Protein AF-A0A962LNM8-F1 (afdb_monomer_lite)

Foldseek 3Di:
DVVVVPDPPVVVVVVVVVVVVVVVVVVVVVVVVVVVVVVVCCCVPPNNVLLVVCCVVVNNVVSVCCVVVPDDQDDDPRSD

Sequence (80 aa):
AERMAAVPRN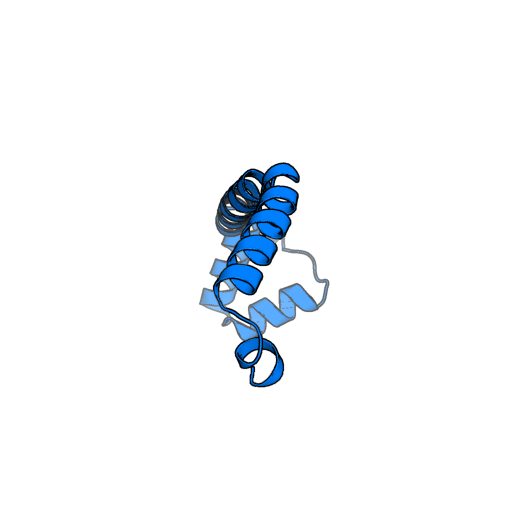QLMMQKLMINQAYENMGMANTQMFATLFDGITRHSPEGVWFREYAQEHGFAAAVEWRDSGRNIPQGRERK

Structure (mmCIF, N/CA/C/O backbone):
data_AF-A0A962LNM8-F1
#
_entry.id   AF-A0A962LNM8-F1
#
loop_
_atom_site.group_PDB
_atom_site.id
_atom_site.type_symbol
_atom_site.label_atom_id
_atom_site.label_alt_id
_atom_site.label_comp_id
_atom_site.label_asym_id
_atom_site.label_entity_id
_atom_site.label_seq_id
_atom_site.pdbx_PDB_ins_code
_atom_site.Cartn_x
_atom_site.Cartn_y
_atom_site.Cartn_z
_atom_site.occupancy
_atom_site.B_iso_or_equiv
_atom_site.auth_seq_id
_atom_site.auth_comp_id
_atom_site.auth_asym_id
_atom_site.auth_atom_id
_atom_site.pdbx_PDB_model_num
ATOM 1 N N . ALA A 1 1 ? -21.246 -1.293 13.411 1.00 86.88 1 ALA A N 1
ATOM 2 C CA . ALA A 1 1 ? -21.197 -0.001 14.130 1.00 86.88 1 ALA A CA 1
ATOM 3 C C . ALA A 1 1 ? -22.157 0.040 15.322 1.00 86.88 1 ALA A C 1
ATOM 5 O O . ALA A 1 1 ? -21.744 0.499 16.378 1.00 86.88 1 ALA A O 1
ATOM 6 N N . GLU A 1 2 ? -23.380 -0.492 15.200 1.00 95.88 2 GLU A N 1
ATOM 7 C CA . GLU A 1 2 ? -24.411 -0.472 16.261 1.00 95.88 2 GLU A CA 1
ATOM 8 C C . GLU A 1 2 ? -23.920 -0.970 17.631 1.00 95.88 2 GLU A C 1
ATOM 10 O O . GLU A 1 2 ? -24.128 -0.309 18.642 1.00 95.88 2 GLU A O 1
ATOM 15 N N . ARG A 1 3 ? -23.151 -2.067 17.661 1.00 96.69 3 ARG A N 1
ATOM 16 C CA . ARG A 1 3 ? -22.541 -2.590 18.899 1.00 96.69 3 ARG A CA 1
ATOM 17 C C . ARG A 1 3 ? -21.587 -1.607 19.588 1.00 96.69 3 ARG A C 1
ATOM 19 O O . ARG A 1 3 ? -21.531 -1.580 20.809 1.00 96.69 3 ARG A O 1
ATOM 26 N N . MET A 1 4 ? -20.822 -0.828 18.822 1.00 95.81 4 MET A N 1
ATOM 27 C CA . MET A 1 4 ? -19.903 0.176 19.375 1.00 95.81 4 MET A CA 1
ATOM 28 C C . MET A 1 4 ? -20.662 1.438 19.796 1.00 95.81 4 MET A C 1
ATOM 30 O O . MET A 1 4 ? -20.301 2.050 20.792 1.00 95.81 4 MET A O 1
ATOM 34 N N . ALA A 1 5 ? -21.731 1.801 19.077 1.00 96.75 5 ALA A N 1
ATOM 35 C CA . ALA A 1 5 ? -22.561 2.968 19.383 1.00 96.75 5 ALA A CA 1
ATOM 36 C C . ALA A 1 5 ? -23.309 2.849 20.725 1.00 96.75 5 ALA A C 1
ATOM 38 O O . ALA A 1 5 ? -23.599 3.864 21.348 1.00 96.75 5 ALA A O 1
ATOM 39 N N . ALA A 1 6 ? -23.575 1.624 21.192 1.00 96.81 6 ALA A N 1
ATOM 40 C CA . ALA A 1 6 ? -24.166 1.367 22.505 1.00 96.81 6 ALA A CA 1
ATOM 41 C C . ALA A 1 6 ? -23.200 1.614 23.688 1.00 96.81 6 ALA A C 1
ATOM 43 O O . ALA A 1 6 ? -23.629 1.620 24.840 1.00 96.81 6 ALA A O 1
ATOM 44 N N . VAL A 1 7 ? -21.899 1.803 23.433 1.00 96.56 7 VAL A N 1
ATOM 45 C CA . VAL A 1 7 ? -20.886 2.027 24.474 1.00 96.56 7 VAL A CA 1
ATOM 46 C C . VAL A 1 7 ? -20.767 3.527 24.785 1.00 96.56 7 VAL A C 1
ATOM 48 O O . VAL A 1 7 ? -20.696 4.338 23.858 1.00 96.56 7 VAL A O 1
ATOM 51 N N . PRO A 1 8 ? -20.668 3.936 26.066 1.00 98.25 8 PRO A N 1
ATOM 52 C CA . PRO A 1 8 ? -20.437 5.333 26.423 1.00 98.25 8 PRO A CA 1
ATOM 53 C C . PRO A 1 8 ? -19.186 5.921 25.749 1.00 98.25 8 PRO A C 1
ATOM 55 O O . PRO A 1 8 ? -18.106 5.326 25.756 1.00 98.25 8 PRO A O 1
ATOM 58 N N . ARG A 1 9 ? -19.311 7.131 25.187 1.00 97.75 9 ARG A N 1
ATOM 59 C CA . ARG A 1 9 ? -18.259 7.769 24.371 1.00 97.75 9 ARG A CA 1
ATOM 60 C C . ARG A 1 9 ? -16.930 7.943 25.110 1.00 97.75 9 ARG A C 1
ATOM 62 O O . ARG A 1 9 ? -15.869 7.788 24.511 1.00 97.75 9 ARG A O 1
ATOM 69 N N . ASN A 1 10 ? -16.978 8.256 26.404 1.00 97.56 10 ASN A N 1
ATOM 70 C CA . ASN A 1 10 ? -15.786 8.367 27.245 1.00 97.56 10 ASN A CA 1
ATOM 71 C C . ASN A 1 10 ? -15.029 7.033 27.342 1.00 97.56 10 ASN A C 1
ATOM 73 O O . ASN A 1 10 ? -13.806 7.033 27.247 1.00 97.56 10 ASN A O 1
ATOM 77 N N . GLN A 1 11 ? -15.736 5.904 27.452 1.00 98.06 11 GLN A N 1
ATOM 78 C CA . GLN A 1 11 ? -15.126 4.571 27.481 1.00 98.06 11 GLN A CA 1
ATOM 79 C C . GLN A 1 11 ? -14.438 4.247 26.154 1.00 98.06 11 GLN A C 1
ATOM 81 O O . GLN A 1 11 ? -13.281 3.835 26.145 1.00 98.06 11 GLN A O 1
ATOM 86 N N . LEU A 1 12 ? -15.103 4.521 25.026 1.00 98.25 12 LEU A N 1
ATOM 87 C CA . LEU A 1 12 ? -14.501 4.350 23.699 1.00 98.25 12 LEU A CA 1
ATOM 88 C C . LEU A 1 12 ? -13.233 5.196 23.530 1.00 98.25 12 LEU A C 1
ATOM 90 O O . LEU A 1 12 ? -12.241 4.717 22.985 1.00 98.25 12 LEU A O 1
ATOM 94 N N . MET A 1 13 ? -13.252 6.440 24.013 1.00 98.50 13 MET A N 1
ATOM 95 C CA . MET A 1 13 ? -12.103 7.338 23.928 1.00 98.50 13 MET A CA 1
ATOM 96 C C . MET A 1 13 ? -10.925 6.845 24.773 1.00 98.50 13 MET A C 1
ATOM 98 O O . MET A 1 13 ? -9.815 6.771 24.257 1.00 98.50 13 MET A O 1
ATOM 102 N N . MET A 1 14 ? -11.161 6.458 26.031 1.00 98.38 14 MET A N 1
ATOM 103 C CA . MET A 1 14 ? -10.107 5.931 26.907 1.00 98.38 14 MET A CA 1
ATOM 104 C C . MET A 1 14 ? -9.466 4.667 26.325 1.00 98.38 14 MET A C 1
ATOM 106 O O . MET A 1 14 ? -8.242 4.569 26.276 1.00 98.38 14 MET A O 1
ATOM 110 N N . GLN A 1 15 ? -10.280 3.736 25.816 1.00 98.25 15 GLN A N 1
ATOM 111 C CA . GLN A 1 15 ? -9.778 2.513 25.185 1.00 98.25 15 GLN A CA 1
ATOM 112 C C . GLN A 1 15 ? -8.973 2.819 23.917 1.00 98.25 15 GLN A C 1
ATOM 114 O O . GLN A 1 15 ? -7.887 2.276 23.735 1.00 98.25 15 GLN A O 1
ATOM 119 N N . LYS A 1 16 ? -9.450 3.740 23.067 1.00 98.31 16 LYS A N 1
ATOM 120 C CA . LYS A 1 16 ? -8.717 4.157 21.865 1.00 98.31 16 LYS A CA 1
ATOM 121 C C . LYS A 1 16 ? -7.364 4.781 22.206 1.00 98.31 16 LYS A C 1
ATOM 123 O O . LYS A 1 16 ? -6.379 4.437 21.565 1.00 98.31 16 LYS A O 1
ATOM 128 N N . LEU A 1 17 ? -7.307 5.666 23.202 1.00 98.44 17 LEU A N 1
ATOM 129 C CA . LEU A 1 17 ? -6.055 6.305 23.623 1.00 98.44 17 LEU A CA 1
ATOM 130 C C . LEU A 1 17 ? -5.050 5.276 24.155 1.00 98.44 17 LEU A C 1
ATOM 132 O O . LEU A 1 17 ? -3.897 5.285 23.736 1.00 98.44 17 LEU A O 1
ATOM 136 N N . MET A 1 18 ? -5.492 4.357 25.018 1.00 98.06 18 MET A N 1
ATOM 137 C CA . MET A 1 18 ? -4.630 3.312 25.579 1.00 98.06 18 MET A CA 1
ATOM 138 C C . MET A 1 18 ? -4.065 2.384 24.493 1.00 98.06 18 MET A C 1
ATOM 140 O O . MET A 1 18 ? -2.861 2.130 24.464 1.00 98.06 18 MET A O 1
ATOM 144 N N . ILE A 1 19 ? -4.911 1.933 23.562 1.00 98.06 19 ILE A N 1
ATOM 145 C CA . ILE A 1 19 ? -4.491 1.057 22.461 1.00 98.06 19 ILE A CA 1
ATOM 146 C C . ILE A 1 19 ? -3.551 1.801 21.505 1.00 98.06 19 ILE A C 1
ATOM 148 O O . ILE A 1 19 ? -2.506 1.265 21.139 1.00 98.06 19 ILE A O 1
ATOM 152 N N . ASN A 1 20 ? -3.881 3.040 21.126 1.00 98.06 20 ASN A N 1
ATOM 153 C CA . ASN A 1 20 ? -3.033 3.846 20.248 1.00 98.06 20 ASN A CA 1
ATOM 154 C C . ASN A 1 20 ? -1.640 4.059 20.848 1.00 98.06 20 ASN A C 1
ATOM 156 O O . ASN A 1 20 ? -0.656 3.868 20.139 1.00 98.06 20 ASN A O 1
ATOM 160 N N . GLN A 1 21 ? -1.544 4.357 22.147 1.00 97.69 21 GLN A N 1
ATOM 161 C CA . GLN A 1 21 ? -0.255 4.549 22.813 1.00 97.69 21 GLN A CA 1
ATOM 162 C C . GLN A 1 21 ? 0.641 3.306 22.715 1.00 97.69 21 GLN A C 1
ATOM 164 O O . GLN A 1 21 ? 1.849 3.432 22.517 1.00 97.69 21 GLN A O 1
ATOM 169 N N . ALA A 1 22 ? 0.070 2.100 22.824 1.00 98.00 22 ALA A N 1
ATOM 170 C CA . ALA A 1 22 ? 0.834 0.866 22.658 1.00 98.00 22 ALA A CA 1
ATOM 171 C C . ALA A 1 22 ? 1.442 0.764 21.248 1.00 98.00 22 ALA A C 1
ATOM 173 O O . ALA A 1 22 ? 2.622 0.450 21.113 1.00 98.00 22 ALA A O 1
ATOM 174 N N . TYR A 1 23 ? 0.674 1.089 20.205 1.00 97.50 23 TYR A N 1
ATOM 175 C CA . TYR A 1 23 ? 1.153 1.076 18.820 1.00 97.50 23 TYR A CA 1
ATOM 176 C C . TYR A 1 23 ? 2.147 2.196 18.502 1.00 97.50 23 TYR A C 1
ATOM 178 O O . TYR A 1 23 ? 3.119 1.978 17.776 1.00 97.50 23 TYR A O 1
ATOM 186 N N . GLU A 1 24 ? 1.928 3.390 19.045 1.00 97.25 24 GLU A N 1
ATOM 187 C CA . GLU A 1 24 ? 2.872 4.501 18.930 1.00 97.25 24 GLU A CA 1
ATOM 188 C C . GLU A 1 24 ? 4.223 4.113 19.544 1.00 97.25 24 GLU A C 1
ATOM 190 O O . GLU A 1 24 ? 5.259 4.272 18.894 1.00 97.25 24 GLU A O 1
ATOM 195 N N . ASN A 1 25 ? 4.209 3.482 20.725 1.00 97.38 25 ASN A N 1
ATOM 196 C CA . ASN A 1 25 ? 5.410 2.974 21.394 1.00 97.38 25 ASN A CA 1
ATOM 197 C C . ASN A 1 25 ? 6.103 1.837 20.626 1.00 97.38 25 ASN A C 1
ATOM 199 O O . ASN A 1 25 ? 7.316 1.684 20.733 1.00 97.38 25 ASN A O 1
ATOM 203 N N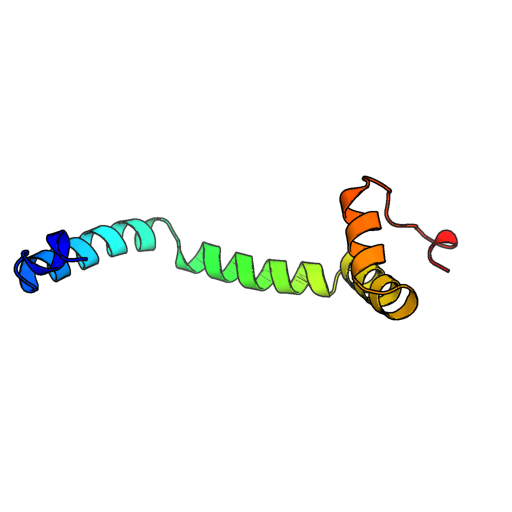 . MET A 1 26 ? 5.369 1.062 19.820 1.00 97.50 26 MET A N 1
ATOM 204 C CA . MET A 1 26 ? 5.950 0.064 18.908 1.00 97.50 26 MET A CA 1
ATOM 205 C C . MET A 1 26 ? 6.656 0.693 17.691 1.00 97.50 26 MET A C 1
ATOM 207 O O . MET A 1 26 ? 7.189 -0.029 16.853 1.00 97.50 26 MET A O 1
ATOM 211 N N . GLY A 1 27 ? 6.683 2.025 17.569 1.00 96.88 27 GLY A N 1
ATOM 212 C CA . GLY A 1 27 ? 7.410 2.720 16.506 1.00 96.88 27 GLY A CA 1
ATOM 213 C C . GLY A 1 27 ? 6.624 2.861 15.201 1.00 96.88 27 GLY A C 1
ATOM 214 O O . GLY A 1 27 ? 7.224 2.920 14.122 1.00 96.88 27 GLY A O 1
ATOM 215 N N . MET A 1 28 ? 5.289 2.942 15.272 1.00 97.75 28 MET A N 1
ATOM 216 C CA . MET A 1 28 ? 4.421 3.122 14.099 1.00 97.75 28 MET A CA 1
ATOM 217 C C . MET A 1 28 ? 4.851 4.314 13.224 1.00 97.75 28 MET A C 1
ATOM 219 O O . MET A 1 28 ? 4.903 4.182 12.002 1.00 97.75 28 MET A O 1
ATOM 223 N N . ALA A 1 29 ? 5.215 5.449 13.830 1.00 97.44 29 ALA A N 1
ATOM 224 C CA . ALA A 1 29 ? 5.639 6.646 13.099 1.00 97.44 29 ALA A CA 1
ATOM 225 C C . ALA A 1 29 ? 6.906 6.409 12.255 1.00 97.44 29 ALA A C 1
ATOM 227 O O . ALA A 1 29 ? 6.948 6.764 11.077 1.00 97.44 29 ALA A O 1
ATOM 228 N N . ASN A 1 30 ? 7.913 5.738 12.821 1.00 97.62 30 ASN A N 1
ATOM 229 C CA . ASN A 1 30 ? 9.144 5.406 12.098 1.00 97.62 30 ASN A CA 1
ATOM 230 C C . ASN A 1 30 ? 8.871 4.416 10.963 1.00 97.62 30 ASN A C 1
ATOM 232 O O . ASN A 1 30 ? 9.388 4.579 9.861 1.00 97.62 30 ASN A O 1
ATOM 236 N N . THR A 1 31 ? 8.013 3.424 11.213 1.00 98.06 31 THR A N 1
ATOM 237 C CA . THR A 1 31 ? 7.592 2.454 10.191 1.00 98.06 31 THR A CA 1
ATOM 238 C C . THR A 1 31 ? 6.921 3.155 9.006 1.00 98.06 31 THR A C 1
ATOM 240 O O . THR A 1 31 ? 7.249 2.870 7.856 1.00 98.06 31 THR A O 1
ATOM 243 N N . GLN A 1 32 ? 6.030 4.118 9.263 1.00 98.06 32 GLN A N 1
ATOM 244 C CA . GLN A 1 32 ? 5.369 4.905 8.214 1.00 98.06 32 G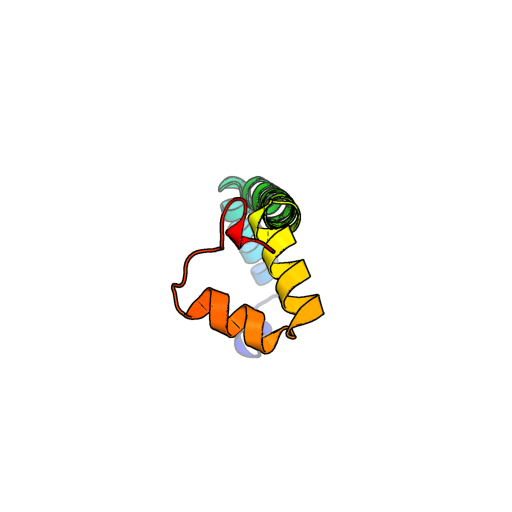LN A CA 1
ATOM 245 C C . GLN A 1 32 ? 6.344 5.817 7.450 1.00 98.06 32 GLN A C 1
ATOM 247 O O . GLN A 1 32 ? 6.245 5.938 6.225 1.00 98.06 32 GLN A O 1
ATOM 252 N N . MET A 1 33 ? 7.311 6.424 8.146 1.00 98.50 33 MET A N 1
ATOM 253 C CA . MET A 1 33 ? 8.368 7.222 7.517 1.00 98.50 33 MET A CA 1
ATOM 254 C C . MET A 1 33 ? 9.197 6.371 6.548 1.00 98.50 33 MET A C 1
ATOM 256 O O . MET A 1 33 ? 9.347 6.746 5.383 1.00 98.50 33 MET A O 1
ATOM 260 N N . PHE A 1 34 ? 9.650 5.191 6.981 1.00 98.38 34 PHE A N 1
ATOM 261 C CA . PHE A 1 34 ? 10.380 4.269 6.111 1.00 98.38 34 PHE A CA 1
ATOM 262 C C . PHE A 1 34 ? 9.533 3.775 4.943 1.00 98.38 34 PHE A C 1
ATOM 264 O O . PHE A 1 34 ? 10.045 3.696 3.832 1.00 98.38 34 PHE A O 1
ATOM 271 N N . ALA A 1 35 ? 8.244 3.497 5.155 1.00 98.25 35 ALA A N 1
ATOM 272 C CA . ALA A 1 35 ? 7.348 3.100 4.072 1.00 98.25 35 ALA A CA 1
ATOM 273 C C . ALA A 1 35 ? 7.293 4.164 2.964 1.00 98.25 35 ALA A C 1
ATOM 275 O O . ALA A 1 35 ? 7.426 3.834 1.788 1.00 98.25 35 ALA A O 1
ATOM 276 N N . THR A 1 36 ? 7.175 5.441 3.339 1.00 97.81 36 THR A N 1
ATOM 277 C CA . THR A 1 36 ? 7.161 6.561 2.382 1.00 97.81 36 THR A CA 1
ATOM 278 C C . THR A 1 36 ? 8.503 6.706 1.673 1.00 97.81 36 THR A C 1
ATOM 280 O O . THR A 1 36 ? 8.556 6.856 0.453 1.00 97.81 36 THR A O 1
ATOM 283 N N . LEU A 1 37 ? 9.601 6.638 2.430 1.00 98.19 37 LEU A N 1
ATOM 284 C CA . LEU A 1 37 ? 10.944 6.732 1.872 1.00 98.19 37 LEU A CA 1
ATOM 285 C C . LEU A 1 37 ? 11.208 5.602 0.868 1.00 98.19 37 LEU A C 1
ATOM 287 O O . LEU A 1 37 ? 11.650 5.866 -0.248 1.00 98.19 37 LEU A O 1
ATOM 291 N N . PHE A 1 38 ? 10.916 4.356 1.241 1.00 98.12 38 PHE A N 1
ATOM 292 C CA . PHE A 1 38 ? 11.156 3.197 0.389 1.00 98.12 38 PHE A CA 1
ATOM 293 C C . PHE A 1 38 ? 10.244 3.171 -0.834 1.00 98.12 38 PHE A C 1
ATOM 295 O O . PHE A 1 38 ? 10.723 2.828 -1.908 1.00 98.12 38 PHE A O 1
ATOM 302 N N . ASP A 1 39 ? 8.992 3.616 -0.728 1.00 97.56 39 ASP A N 1
ATOM 303 C CA . ASP A 1 39 ? 8.133 3.833 -1.899 1.00 97.56 39 ASP A CA 1
ATOM 304 C C . ASP A 1 39 ? 8.695 4.918 -2.844 1.00 97.56 39 ASP A C 1
ATOM 306 O O . ASP A 1 39 ? 8.644 4.792 -4.066 1.00 97.56 39 ASP A O 1
ATOM 310 N N . GLY A 1 40 ? 9.328 5.962 -2.304 1.00 97.06 40 GLY A N 1
ATOM 311 C CA . GLY A 1 40 ? 10.086 6.922 -3.108 1.00 97.06 40 GLY A CA 1
ATOM 312 C C . GLY A 1 40 ? 11.264 6.271 -3.841 1.00 97.06 40 GLY A C 1
ATOM 313 O O . GLY A 1 40 ? 11.432 6.481 -5.044 1.00 97.06 40 GLY A O 1
ATOM 314 N N . ILE A 1 41 ? 12.059 5.455 -3.141 1.00 97.50 41 ILE A N 1
ATOM 315 C CA . ILE A 1 41 ? 13.208 4.745 -3.723 1.00 97.50 41 ILE A CA 1
ATOM 316 C C . ILE A 1 41 ? 12.754 3.780 -4.821 1.00 97.50 41 ILE A C 1
ATOM 318 O O . ILE A 1 41 ? 13.334 3.796 -5.905 1.00 97.50 41 ILE A O 1
ATOM 322 N N . THR A 1 42 ? 11.709 2.978 -4.598 1.00 95.56 42 THR A N 1
ATOM 323 C CA . THR A 1 42 ? 11.240 1.998 -5.593 1.00 95.56 42 THR A CA 1
ATOM 324 C C . THR A 1 42 ? 10.849 2.674 -6.903 1.00 95.56 42 THR A C 1
ATOM 326 O O . THR A 1 42 ? 11.235 2.187 -7.963 1.00 95.56 42 THR A O 1
ATOM 329 N N . ARG A 1 43 ? 10.190 3.839 -6.860 1.00 94.81 43 ARG A N 1
ATOM 330 C CA . ARG A 1 43 ? 9.781 4.593 -8.062 1.00 94.81 43 ARG A CA 1
ATOM 331 C C . ARG A 1 43 ? 10.934 5.239 -8.836 1.00 94.81 43 ARG A C 1
ATOM 333 O O . ARG A 1 43 ? 10.774 5.501 -10.025 1.00 94.81 43 ARG A O 1
ATOM 340 N N . HIS A 1 44 ? 12.064 5.506 -8.184 1.00 94.94 44 HIS A N 1
ATOM 341 C CA . HIS A 1 44 ? 13.228 6.169 -8.795 1.00 94.94 44 HIS A CA 1
ATOM 342 C C . HIS A 1 44 ? 14.431 5.241 -8.991 1.00 94.94 44 HIS A C 1
ATOM 344 O O . HIS A 1 44 ? 15.455 5.654 -9.534 1.00 94.94 44 HIS A O 1
ATOM 350 N N . SER A 1 45 ? 14.314 3.987 -8.564 1.00 94.88 45 SER A N 1
ATOM 351 C CA . SER A 1 45 ? 15.296 2.943 -8.832 1.00 94.88 45 SER A CA 1
ATOM 352 C C . SER A 1 45 ? 15.406 2.653 -10.338 1.00 94.88 45 SER A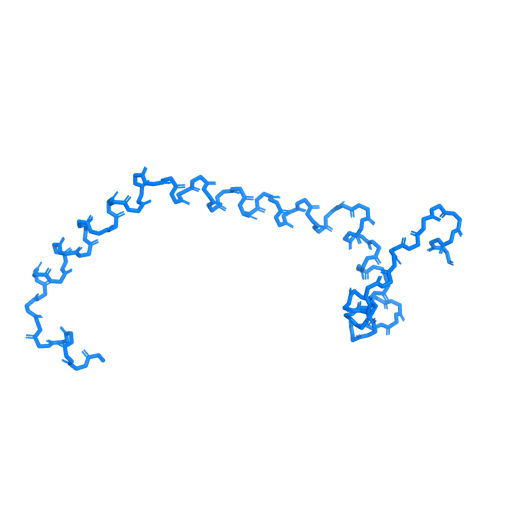 C 1
ATOM 354 O O . SER A 1 45 ? 14.442 2.875 -11.081 1.00 94.88 45 SER A O 1
ATOM 356 N N . PRO A 1 46 ? 16.542 2.119 -10.822 1.00 93.06 46 PRO A N 1
ATOM 357 C CA . PRO A 1 46 ? 16.672 1.666 -12.206 1.00 93.06 46 PRO A CA 1
ATOM 358 C C . PRO A 1 46 ? 15.594 0.664 -12.638 1.00 93.06 46 PRO A C 1
ATOM 360 O O . PRO A 1 46 ? 15.276 0.592 -13.826 1.00 93.06 46 PRO A O 1
ATOM 363 N N . GLU A 1 47 ? 15.068 -0.135 -11.712 1.00 93.88 47 GLU A N 1
ATOM 364 C CA . GLU A 1 47 ? 13.983 -1.097 -11.907 1.00 93.88 47 GLU A CA 1
ATOM 365 C C . GLU A 1 47 ? 12.628 -0.396 -12.046 1.00 93.88 47 GLU A C 1
ATOM 367 O O . GLU A 1 47 ? 11.870 -0.693 -12.968 1.00 93.88 47 GLU A O 1
ATOM 372 N N . GLY A 1 48 ? 12.335 0.568 -11.168 1.00 94.25 48 GLY A N 1
ATOM 373 C CA . GLY A 1 48 ? 11.101 1.354 -11.220 1.00 94.25 48 GLY A CA 1
ATOM 374 C C . GLY A 1 48 ? 11.017 2.240 -12.460 1.00 94.25 48 GLY A C 1
ATOM 375 O O . GLY A 1 48 ? 9.961 2.333 -13.086 1.00 94.25 48 GLY A O 1
ATOM 376 N N . VAL A 1 49 ? 12.144 2.836 -12.861 1.00 94.81 49 VAL A N 1
ATOM 377 C CA . VAL A 1 49 ? 12.250 3.605 -14.108 1.00 94.81 49 VAL A CA 1
ATOM 378 C C . VAL A 1 49 ? 12.000 2.708 -15.319 1.00 94.81 49 VAL A C 1
ATOM 380 O O . VAL A 1 49 ? 11.192 3.076 -16.167 1.00 94.81 49 VAL A O 1
ATOM 383 N N . TRP A 1 50 ? 12.597 1.511 -15.358 1.00 94.81 50 TRP A N 1
ATOM 384 C CA . TRP A 1 50 ? 12.352 0.549 -16.436 1.00 94.81 50 TRP A CA 1
ATOM 385 C C . TRP A 1 50 ? 10.880 0.125 -16.501 1.00 94.81 50 TRP A C 1
ATOM 387 O O . TRP A 1 50 ? 10.284 0.143 -17.574 1.00 94.81 50 TRP A O 1
ATOM 397 N N . PHE A 1 51 ? 10.261 -0.196 -15.359 1.00 95.12 51 PHE A N 1
ATOM 398 C CA . PHE A 1 51 ? 8.844 -0.570 -15.317 1.00 95.12 51 PHE A CA 1
ATOM 399 C C . PHE A 1 51 ? 7.954 0.559 -15.853 1.00 95.12 51 PHE A C 1
ATOM 401 O O . PHE A 1 51 ? 7.017 0.308 -16.611 1.00 95.12 51 PHE A O 1
ATOM 408 N N . ARG A 1 52 ? 8.262 1.812 -15.491 1.00 95.62 52 ARG A N 1
ATOM 409 C CA . ARG A 1 52 ? 7.560 2.998 -15.997 1.00 95.62 52 ARG A CA 1
ATOM 410 C C . ARG A 1 52 ? 7.716 3.140 -17.511 1.00 95.62 52 ARG A C 1
ATOM 412 O O . ARG A 1 52 ? 6.717 3.370 -18.181 1.00 95.62 52 ARG A O 1
ATOM 419 N N . GLU A 1 53 ? 8.933 3.029 -18.034 1.00 94.69 53 GLU A N 1
ATOM 420 C CA . GLU A 1 53 ? 9.225 3.143 -19.471 1.00 94.69 53 GLU A CA 1
ATOM 421 C C . GLU A 1 53 ? 8.527 2.037 -20.269 1.00 94.69 53 GLU A C 1
ATOM 423 O O . GLU A 1 53 ? 7.804 2.322 -21.222 1.00 94.69 53 GLU A O 1
ATOM 428 N N . TYR A 1 54 ? 8.622 0.788 -19.808 1.00 95.06 54 TYR A N 1
ATOM 429 C CA . TYR A 1 54 ? 7.941 -0.344 -20.430 1.00 95.06 54 TYR A CA 1
ATOM 430 C C . TYR A 1 54 ? 6.415 -0.167 -20.425 1.00 95.06 54 TYR A C 1
ATOM 432 O O . TYR A 1 54 ? 5.759 -0.400 -21.438 1.00 95.06 54 TYR A O 1
ATOM 440 N N . ALA A 1 55 ? 5.840 0.309 -19.313 1.00 96.62 55 ALA A N 1
ATOM 441 C CA . ALA A 1 55 ? 4.412 0.608 -19.221 1.00 96.62 55 ALA A CA 1
ATOM 442 C C . ALA A 1 55 ? 3.975 1.766 -20.135 1.00 96.62 55 ALA A C 1
ATOM 444 O O . ALA A 1 55 ? 2.836 1.766 -20.601 1.00 96.62 55 ALA A O 1
ATOM 445 N N . GLN A 1 56 ? 4.846 2.749 -20.382 1.00 96.88 56 GLN A N 1
ATOM 446 C CA . GLN A 1 56 ? 4.580 3.853 -21.309 1.00 96.88 56 GLN A CA 1
ATOM 447 C C . GLN A 1 56 ? 4.567 3.384 -22.766 1.00 96.88 56 GLN A C 1
ATOM 449 O O . GLN A 1 56 ? 3.760 3.878 -23.549 1.00 96.88 56 GLN A O 1
ATOM 454 N N . GLU A 1 57 ? 5.428 2.432 -23.118 1.00 96.56 57 GLU A N 1
ATOM 455 C CA . GLU A 1 57 ? 5.560 1.927 -24.486 1.00 96.56 57 GLU A CA 1
ATOM 456 C C . GLU A 1 57 ? 4.547 0.818 -24.818 1.00 96.56 57 GLU A C 1
ATOM 458 O O . GLU A 1 57 ? 3.906 0.852 -25.865 1.00 96.56 57 GLU A O 1
ATOM 463 N N . HIS A 1 58 ? 4.360 -0.143 -23.910 1.00 95.31 58 HIS A N 1
ATOM 464 C CA . HIS A 1 58 ? 3.577 -1.366 -24.140 1.00 95.31 58 HIS A CA 1
ATOM 465 C C . HIS A 1 58 ? 2.235 -1.385 -23.387 1.00 95.31 58 HIS A C 1
ATOM 467 O O . HIS A 1 58 ? 1.433 -2.307 -23.547 1.00 95.31 58 HIS A O 1
ATOM 473 N N . GLY A 1 59 ? 1.973 -0.368 -22.563 1.00 97.00 59 GLY A N 1
ATOM 474 C CA . GLY A 1 59 ? 0.794 -0.273 -21.709 1.00 97.00 59 GLY A CA 1
ATOM 475 C C . GLY A 1 59 ? 0.983 -0.915 -20.329 1.00 97.00 59 GLY A C 1
ATOM 476 O O . GLY A 1 59 ? 1.743 -1.863 -20.130 1.00 97.00 59 GLY A O 1
ATOM 477 N N . PHE A 1 60 ? 0.239 -0.408 -19.342 1.00 96.88 60 PHE A N 1
ATOM 478 C CA . PHE A 1 60 ? 0.366 -0.839 -17.944 1.00 96.88 60 PHE A CA 1
ATOM 479 C C . PHE A 1 60 ? 0.036 -2.325 -17.727 1.00 96.88 60 PHE A C 1
ATOM 481 O O . PHE A 1 60 ? 0.694 -2.984 -16.928 1.00 96.88 60 PHE A O 1
ATOM 488 N N . ALA A 1 61 ? -0.947 -2.873 -18.453 1.00 97.81 61 ALA A N 1
ATOM 489 C CA . ALA A 1 61 ? -1.329 -4.282 -18.335 1.00 97.81 61 ALA A CA 1
ATOM 490 C C . ALA A 1 61 ? -0.184 -5.228 -18.735 1.00 97.81 61 ALA A C 1
ATOM 492 O O . ALA A 1 61 ? 0.104 -6.172 -18.004 1.00 97.81 61 ALA A O 1
ATOM 493 N N . ALA A 1 62 ? 0.520 -4.922 -19.831 1.00 96.75 62 ALA A N 1
ATOM 494 C CA . ALA A 1 62 ? 1.685 -5.688 -20.265 1.00 96.75 62 ALA A CA 1
ATOM 495 C C . ALA A 1 62 ? 2.832 -5.601 -19.243 1.00 96.75 62 ALA A C 1
ATOM 497 O O . ALA A 1 62 ? 3.492 -6.599 -18.958 1.00 96.75 62 ALA A O 1
ATOM 498 N N . ALA A 1 63 ? 3.050 -4.427 -18.639 1.00 96.12 63 ALA A N 1
ATOM 499 C CA . ALA A 1 63 ? 4.060 -4.252 -17.594 1.00 96.12 63 ALA A CA 1
ATOM 500 C C . ALA A 1 63 ? 3.752 -5.081 -16.335 1.00 96.12 63 ALA A C 1
ATOM 502 O O . ALA A 1 63 ? 4.647 -5.711 -15.769 1.00 96.12 63 ALA A O 1
ATOM 503 N N . VAL A 1 64 ? 2.483 -5.119 -15.913 1.00 97.19 64 VAL A N 1
ATOM 504 C CA . VAL A 1 64 ? 2.020 -5.961 -14.799 1.00 97.19 64 VAL A CA 1
ATOM 505 C C . VAL A 1 64 ? 2.195 -7.441 -15.126 1.00 97.19 64 VAL A C 1
ATOM 507 O O . VAL A 1 64 ? 2.745 -8.174 -14.309 1.00 97.19 64 VAL A O 1
ATOM 510 N N . GLU A 1 65 ? 1.816 -7.869 -16.332 1.00 97.56 65 GLU A N 1
ATOM 511 C CA . GLU A 1 65 ? 2.029 -9.245 -16.786 1.00 97.56 65 GLU A CA 1
ATOM 512 C C . GLU A 1 65 ? 3.519 -9.620 -16.773 1.00 97.56 65 GLU A C 1
ATOM 514 O O . GLU A 1 65 ? 3.881 -10.707 -16.324 1.00 97.56 65 GLU A O 1
ATOM 519 N N . TRP A 1 66 ? 4.418 -8.722 -17.198 1.00 96.38 66 TRP A N 1
ATOM 520 C CA . TRP A 1 66 ? 5.860 -8.956 -17.093 1.00 96.38 66 TRP A CA 1
ATOM 521 C C . TRP A 1 66 ? 6.307 -9.122 -15.640 1.00 96.38 66 TRP A C 1
ATOM 523 O O . TRP A 1 66 ? 6.947 -10.124 -15.317 1.00 96.38 66 TRP A O 1
ATOM 533 N N . ARG A 1 67 ? 5.946 -8.184 -14.757 1.00 95.44 67 ARG A N 1
ATOM 534 C CA . ARG A 1 67 ? 6.300 -8.225 -13.329 1.00 95.44 67 ARG A CA 1
ATOM 535 C C . ARG A 1 67 ? 5.848 -9.531 -12.672 1.00 95.44 67 ARG A C 1
ATOM 537 O O . ARG A 1 67 ? 6.625 -10.153 -11.954 1.00 95.44 67 ARG A O 1
ATOM 544 N N . ASP A 1 68 ? 4.614 -9.945 -12.941 1.00 97.50 68 ASP A N 1
ATOM 545 C CA . ASP A 1 68 ? 3.992 -11.093 -12.277 1.00 97.50 68 ASP A CA 1
ATOM 546 C C . ASP A 1 68 ? 4.390 -12.434 -12.912 1.00 97.50 68 ASP A C 1
ATOM 548 O O . ASP A 1 68 ? 4.282 -13.477 -12.273 1.00 97.50 68 ASP A O 1
ATOM 552 N N . SER A 1 69 ? 4.918 -12.424 -14.141 1.00 96.00 69 SER A N 1
ATOM 553 C CA . SER A 1 69 ? 5.382 -13.637 -14.830 1.00 96.00 69 SER A CA 1
ATOM 554 C C . SER A 1 69 ? 6.665 -14.263 -14.260 1.00 96.00 69 SER A C 1
ATOM 556 O O . SER A 1 69 ? 7.050 -15.348 -14.690 1.00 96.00 69 SER A O 1
ATOM 558 N N . GLY A 1 70 ? 7.366 -13.586 -13.341 1.00 92.56 70 GLY A N 1
ATOM 559 C CA . GLY A 1 70 ? 8.664 -14.033 -12.813 1.00 92.56 70 GLY A CA 1
ATOM 560 C C . GLY A 1 70 ? 9.843 -13.848 -13.779 1.00 92.56 70 GLY A C 1
ATOM 561 O O . GLY A 1 70 ? 10.951 -14.301 -13.491 1.00 92.56 70 GLY A O 1
ATOM 562 N N . ARG A 1 71 ? 9.628 -13.182 -14.922 1.00 91.62 71 ARG A N 1
ATOM 563 C CA . ARG A 1 71 ? 10.697 -12.792 -15.849 1.00 91.62 71 ARG A CA 1
ATOM 564 C C . ARG A 1 71 ? 11.617 -11.761 -15.198 1.00 91.62 71 ARG A C 1
ATOM 566 O O . ARG A 1 71 ? 11.163 -10.826 -14.542 1.00 91.62 71 ARG A O 1
ATOM 573 N N . ASN A 1 72 ? 12.917 -11.896 -15.445 1.00 91.31 72 ASN A N 1
ATOM 574 C CA . ASN A 1 72 ? 13.891 -10.898 -15.015 1.00 91.31 72 ASN A CA 1
ATOM 575 C C . ASN A 1 72 ? 13.678 -9.569 -15.754 1.00 91.31 72 ASN A C 1
ATOM 577 O O . ASN A 1 72 ? 13.217 -9.538 -16.898 1.00 91.31 72 ASN A O 1
ATOM 581 N N . ILE A 1 73 ? 14.056 -8.468 -15.104 1.00 89.94 73 ILE A N 1
ATOM 582 C CA . ILE A 1 73 ? 14.183 -7.170 -15.770 1.00 89.94 73 ILE A CA 1
ATOM 583 C C . ILE A 1 73 ? 15.418 -7.234 -16.684 1.00 89.94 73 ILE A C 1
ATOM 585 O O . ILE A 1 73 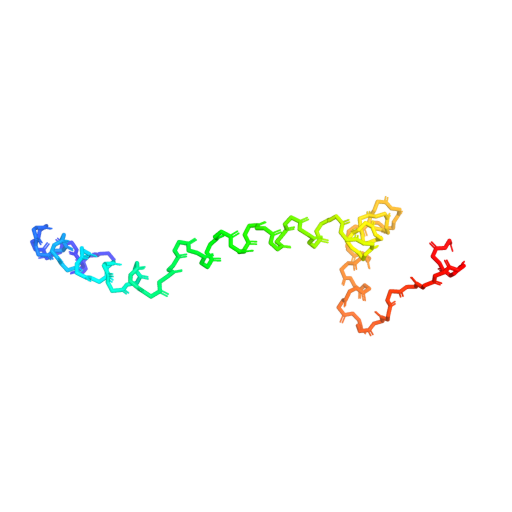? 16.491 -7.609 -16.195 1.00 89.94 73 ILE A O 1
ATOM 589 N N . PRO A 1 74 ? 15.306 -6.869 -17.974 1.00 87.56 74 PRO A N 1
ATOM 590 C CA . PRO A 1 74 ? 16.450 -6.832 -18.878 1.00 87.56 74 PRO A CA 1
ATOM 591 C C . PRO A 1 74 ? 17.582 -5.946 -18.338 1.00 87.56 74 PRO A C 1
ATOM 593 O O . PRO A 1 74 ? 17.343 -4.893 -17.730 1.00 87.56 74 PRO A O 1
ATOM 596 N N . GLN A 1 75 ? 18.832 -6.360 -18.557 1.00 81.69 75 GLN A N 1
ATOM 597 C CA . GLN A 1 75 ? 20.020 -5.648 -18.072 1.00 8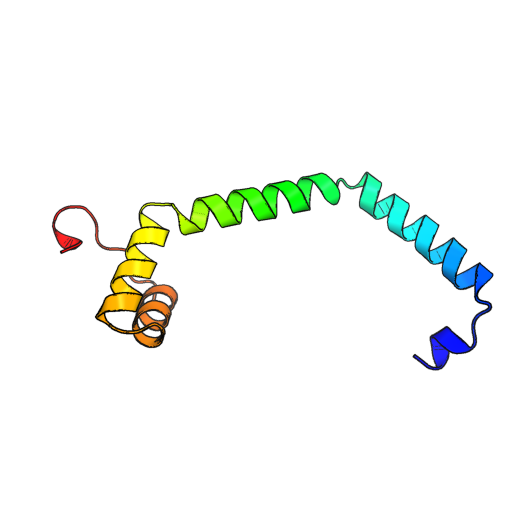1.69 75 GLN A CA 1
ATOM 598 C C . GLN A 1 75 ? 20.923 -5.190 -19.225 1.00 81.69 75 GLN A C 1
ATOM 600 O O . GLN A 1 75 ? 21.011 -5.817 -20.279 1.00 81.69 75 GLN A O 1
ATOM 605 N N . GLY A 1 76 ? 21.639 -4.080 -19.023 1.00 73.38 76 GLY A N 1
ATOM 606 C CA . GLY A 1 76 ? 22.641 -3.599 -19.977 1.00 73.38 76 GLY A CA 1
ATOM 607 C C . GLY A 1 76 ? 22.067 -3.306 -21.369 1.00 73.38 76 GLY A C 1
ATOM 608 O O . GLY A 1 76 ? 21.161 -2.487 -21.509 1.00 73.38 76 GLY A O 1
ATOM 609 N N . ARG A 1 77 ? 22.619 -3.948 -22.409 1.00 62.09 77 ARG A N 1
ATOM 610 C CA . ARG A 1 77 ? 22.205 -3.741 -23.813 1.00 62.09 77 ARG A CA 1
ATOM 611 C C . ARG A 1 77 ? 20.824 -4.315 -24.142 1.00 62.09 77 ARG A C 1
ATOM 613 O O . ARG A 1 77 ? 20.271 -3.927 -25.161 1.00 62.09 77 ARG A O 1
ATOM 620 N N . GLU A 1 78 ? 20.283 -5.192 -23.299 1.00 62.41 78 GLU A N 1
ATOM 621 C CA . GLU A 1 78 ? 18.971 -5.832 -23.486 1.00 62.41 78 GLU A CA 1
ATOM 622 C C . GLU A 1 78 ? 17.803 -4.953 -23.011 1.00 62.41 78 GLU A C 1
ATOM 624 O O . GLU A 1 78 ? 16.649 -5.324 -23.174 1.00 62.41 78 GLU A O 1
ATOM 629 N N . ARG A 1 79 ? 18.086 -3.786 -22.407 1.00 63.69 79 ARG A N 1
ATOM 630 C CA . ARG A 1 79 ? 17.065 -2.799 -22.011 1.00 63.69 79 ARG A CA 1
ATOM 631 C C . ARG A 1 79 ? 16.490 -1.984 -23.175 1.00 63.69 79 ARG A C 1
ATOM 633 O O . ARG A 1 79 ? 15.600 -1.179 -22.922 1.00 63.69 79 ARG A O 1
ATOM 640 N N . LYS A 1 80 ? 17.053 -2.116 -24.379 1.00 55.72 80 LYS A N 1
ATOM 641 C CA . LYS A 1 80 ? 16.624 -1.384 -25.575 1.00 55.72 80 LYS A CA 1
ATOM 642 C C . LYS A 1 80 ? 15.591 -2.155 -26.370 1.00 55.72 80 LYS A C 1
ATOM 644 O O . LYS A 1 80 ? 15.778 -3.384 -26.497 1.00 55.72 80 LYS A O 1
#

Secondary structure (DSSP, 8-state):
-HHHHTS-HHHHHHHHHHHHHHHHHTTHHHHHHHHHHHHHHHHHSHHHHHHHHHHHHH-HHHHHHHHHTTPPPP-GGGG-

pLDDT: mean 94.09, std 8.5, range [55.72, 98.5]

Radius of gyration: 22.25 Å; chains: 1; bounding box: 47×22×53 Å